Protein AF-A0A2E3TUT9-F1 (afdb_monomer_lite)

Radius of gyration: 14.18 Å; chains: 1; bounding box: 37×32×34 Å

Sequence (97 aa):
MSNMLVDGGAIGAAINFGDITSGGPVVDLAIGWMLFDAEVPEEFRRAIPHADGATRLRGAAWVLRFALMYLTNPADNPRLNSKGRRLLPSVMSGELA

Secondary structure (DSSP, 8-state):
--SEEEETTEEEEE---TT--S--TTTTTHHHHHH-SSSPPHHHHHH-TT--HHHHHHHHHHHHHHHHHHHT-TT--HHHHHHHHHHHHHHHTTTT-

Foldseek 3Di:
DVQFDDDPNDTPDGDDCVPDDPDDCLCVLLVQLQVDLAARDVVNVVVCVVCDLVSPLSSLVNLLVQLVCLCPPPVVDVVSNVSSVRSNVRSCVPSVD

pLDDT: mean 86.09, std 7.84, range [57.59, 95.38]

Structure (mmCIF, N/CA/C/O backbone):
data_AF-A0A2E3TUT9-F1
#
_entry.id   AF-A0A2E3TUT9-F1
#
loop_
_atom_site.group_PDB
_atom_site.id
_atom_site.type_symbol
_atom_site.label_atom_id
_atom_site.label_alt_id
_atom_site.label_comp_id
_atom_site.label_asym_id
_atom_site.label_entity_id
_atom_site.label_seq_id
_atom_site.pdbx_PDB_ins_code
_atom_site.Cartn_x
_atom_site.Cartn_y
_atom_site.Cartn_z
_atom_site.occupancy
_atom_site.B_iso_or_equiv
_atom_site.auth_seq_id
_atom_site.auth_comp_id
_atom_site.auth_asym_id
_atom_site.auth_atom_id
_atom_site.pdbx_PDB_model_num
ATOM 1 N N . MET A 1 1 ? -8.767 -5.592 -7.652 1.00 61.31 1 MET A N 1
ATOM 2 C CA . MET A 1 1 ? -8.024 -6.622 -6.888 1.00 61.31 1 MET A CA 1
ATOM 3 C C . MET A 1 1 ? -8.749 -7.944 -7.008 1.00 61.31 1 MET A C 1
ATOM 5 O O . MET A 1 1 ? -9.966 -7.920 -7.006 1.00 61.31 1 MET A O 1
ATOM 9 N N . SER A 1 2 ? -8.037 -9.064 -7.136 1.00 75.88 2 SER A N 1
ATOM 10 C CA . SER A 1 2 ? -8.637 -10.400 -7.311 1.00 75.88 2 SER A CA 1
ATOM 11 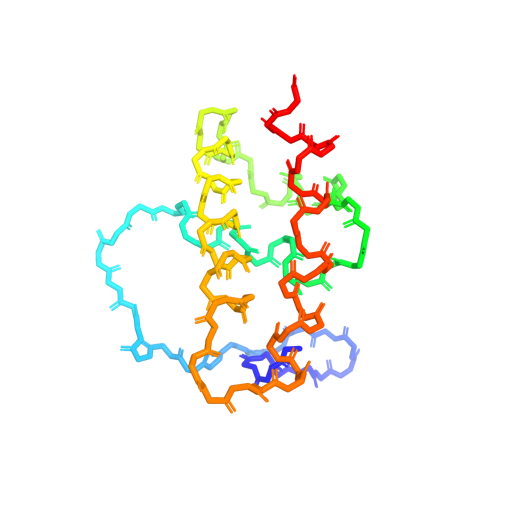C C . SER A 1 2 ? -8.944 -11.132 -5.998 1.00 75.88 2 SER A C 1
ATOM 13 O O . SER A 1 2 ? -9.516 -12.212 -6.041 1.00 75.88 2 SER A O 1
ATOM 15 N N . ASN A 1 3 ? -8.551 -10.568 -4.848 1.00 88.81 3 ASN A N 1
ATOM 16 C CA . ASN A 1 3 ? -8.600 -11.249 -3.546 1.00 88.81 3 ASN A CA 1
ATOM 17 C C . ASN A 1 3 ? -9.698 -10.711 -2.605 1.00 88.81 3 ASN A C 1
ATOM 19 O O . ASN A 1 3 ? -9.733 -11.096 -1.441 1.00 88.81 3 ASN A O 1
ATOM 23 N N . MET A 1 4 ? -10.568 -9.817 -3.087 1.00 90.62 4 MET A N 1
ATOM 24 C CA . MET A 1 4 ? -11.711 -9.287 -2.335 1.00 90.62 4 MET A CA 1
ATOM 25 C C . MET A 1 4 ? -13.000 -9.743 -3.014 1.00 90.62 4 MET A C 1
ATOM 27 O O . MET A 1 4 ? -13.152 -9.546 -4.221 1.00 90.62 4 MET A O 1
ATOM 31 N N . LEU A 1 5 ? -13.918 -10.333 -2.251 1.00 93.25 5 LEU A N 1
ATOM 32 C CA . LEU A 1 5 ? -15.261 -10.678 -2.709 1.00 93.25 5 LEU A CA 1
ATOM 33 C C . LEU A 1 5 ? -16.219 -9.548 -2.336 1.00 93.25 5 LEU A C 1
ATOM 35 O O . LEU A 1 5 ? -16.236 -9.099 -1.188 1.00 93.25 5 LEU A O 1
ATOM 39 N N . VAL A 1 6 ? -17.002 -9.096 -3.313 1.00 94.19 6 VAL A N 1
ATOM 40 C CA . VAL A 1 6 ? -17.962 -8.000 -3.161 1.00 94.19 6 VAL A CA 1
ATOM 41 C C . VAL A 1 6 ? -19.365 -8.535 -3.409 1.00 94.19 6 VAL A C 1
ATOM 43 O O . VAL A 1 6 ? -19.604 -9.156 -4.443 1.00 94.19 6 VAL A O 1
ATOM 46 N N . ASP A 1 7 ? -20.276 -8.267 -2.478 1.00 95.38 7 ASP A N 1
ATOM 47 C CA . ASP A 1 7 ? -21.702 -8.579 -2.579 1.00 95.38 7 ASP A CA 1
ATOM 48 C C . ASP A 1 7 ? -22.519 -7.327 -2.239 1.00 95.38 7 ASP A C 1
ATOM 50 O O . ASP A 1 7 ? -22.208 -6.612 -1.287 1.00 95.38 7 ASP A O 1
ATOM 54 N N . GLY A 1 8 ? -23.510 -6.994 -3.068 1.00 94.19 8 GLY A N 1
ATOM 55 C CA . GLY A 1 8 ? -24.331 -5.790 -2.878 1.00 94.19 8 GLY A CA 1
ATOM 56 C C . GLY A 1 8 ? -23.552 -4.463 -2.796 1.00 94.19 8 GLY A C 1
ATOM 57 O O . GLY A 1 8 ? -24.036 -3.509 -2.196 1.00 94.19 8 GLY A O 1
ATOM 58 N N . GLY A 1 9 ? -22.340 -4.390 -3.361 1.00 92.69 9 GLY A N 1
ATOM 59 C CA . GLY A 1 9 ? -21.468 -3.208 -3.274 1.00 92.69 9 GLY A CA 1
ATOM 60 C C . GLY A 1 9 ? -20.641 -3.105 -1.985 1.00 92.69 9 GLY A C 1
ATOM 61 O O . GLY A 1 9 ? -19.896 -2.140 -1.828 1.00 92.69 9 GLY A O 1
ATOM 62 N N . ALA A 1 10 ? -20.719 -4.095 -1.093 1.00 92.19 10 ALA A N 1
ATOM 63 C CA . ALA A 1 10 ? -19.924 -4.180 0.128 1.00 92.19 10 ALA A CA 1
ATOM 64 C C . ALA A 1 10 ? -18.889 -5.313 0.049 1.00 92.19 10 ALA A C 1
ATOM 66 O O . ALA A 1 10 ? -19.109 -6.334 -0.602 1.00 92.19 10 ALA A O 1
ATOM 67 N N . ILE A 1 11 ? -17.747 -5.147 0.724 1.00 92.19 11 ILE A N 1
ATOM 68 C CA . ILE A 1 11 ? -16.744 -6.214 0.852 1.00 92.19 11 ILE A CA 1
ATOM 69 C C . ILE A 1 11 ? -17.295 -7.277 1.810 1.00 92.19 11 ILE A C 1
ATOM 71 O O . ILE A 1 11 ? -17.510 -6.990 2.985 1.00 92.19 11 ILE A O 1
ATOM 75 N N . GLY A 1 12 ? -17.506 -8.495 1.309 1.00 94.88 12 GLY A N 1
ATOM 76 C CA . GLY A 1 12 ? -18.031 -9.622 2.086 1.00 94.88 12 GLY A CA 1
ATOM 77 C C . GLY A 1 12 ? -16.952 -10.587 2.581 1.00 94.88 12 GLY A C 1
ATOM 78 O O . GLY A 1 12 ? -17.119 -11.213 3.624 1.00 94.88 12 GLY A O 1
ATOM 79 N N . ALA A 1 13 ? -15.834 -10.707 1.857 1.00 93.62 13 ALA A N 1
ATOM 80 C CA . ALA A 1 13 ? -14.724 -11.570 2.257 1.00 93.62 13 ALA A CA 1
ATOM 81 C C . ALA A 1 13 ? -13.392 -11.157 1.618 1.00 93.62 13 ALA A C 1
ATOM 83 O O . ALA A 1 13 ? -13.357 -10.603 0.518 1.00 93.62 13 ALA A O 1
ATOM 84 N N . ALA A 1 14 ? -12.297 -11.512 2.291 1.00 91.81 14 ALA A N 1
ATOM 85 C CA . ALA A 1 14 ? -10.945 -11.500 1.748 1.00 91.81 14 ALA A CA 1
ATOM 86 C C . ALA A 1 14 ? -10.430 -12.941 1.642 1.00 91.81 14 ALA A C 1
ATOM 88 O O . ALA A 1 14 ? -10.698 -13.769 2.513 1.00 91.81 14 ALA A O 1
ATOM 89 N N . ILE A 1 15 ? -9.711 -13.241 0.566 1.00 93.81 15 ILE A N 1
ATOM 90 C CA . ILE A 1 15 ? -9.134 -14.564 0.297 1.00 93.81 15 ILE A CA 1
ATOM 91 C C . ILE A 1 15 ? -7.628 -14.448 0.042 1.00 93.81 15 ILE A C 1
ATOM 93 O O . ILE A 1 15 ? -7.080 -13.350 -0.007 1.00 93.81 15 ILE A O 1
ATOM 97 N N . ASN A 1 16 ? -6.978 -15.590 -0.202 1.00 90.88 16 ASN A N 1
ATOM 98 C CA . ASN A 1 16 ? -5.559 -15.681 -0.553 1.00 90.88 16 ASN A CA 1
ATOM 99 C C . ASN A 1 16 ? -4.613 -15.233 0.579 1.00 90.88 16 ASN A C 1
ATOM 101 O O . ASN A 1 16 ? -3.800 -14.327 0.431 1.00 90.88 16 ASN A O 1
ATOM 105 N N . PHE A 1 17 ? -4.719 -15.919 1.716 1.00 90.19 17 PHE A N 1
ATOM 106 C CA . PHE A 1 17 ? -3.886 -15.713 2.904 1.00 90.19 17 PHE A CA 1
ATOM 107 C C . PHE A 1 17 ? -2.577 -16.528 2.898 1.00 90.19 17 PHE A C 1
ATOM 109 O O . PHE A 1 17 ? -1.962 -16.712 3.945 1.00 90.19 17 PHE A O 1
ATOM 116 N N . GLY A 1 18 ? -2.151 -17.038 1.735 1.00 89.50 18 GLY A N 1
ATOM 117 C CA . GLY A 1 18 ? -0.974 -17.911 1.615 1.00 89.50 18 GLY A CA 1
ATOM 118 C C . GLY A 1 18 ? 0.354 -17.239 1.982 1.00 89.50 18 GLY A C 1
ATOM 119 O O . GLY A 1 18 ? 1.277 -17.928 2.399 1.00 89.50 18 GLY A O 1
ATOM 120 N N . ASP A 1 19 ? 0.413 -15.908 1.890 1.00 86.69 19 ASP A N 1
ATOM 121 C CA . ASP A 1 19 ? 1.582 -15.089 2.235 1.00 86.69 19 ASP A CA 1
ATOM 122 C C . ASP A 1 19 ? 1.468 -14.425 3.627 1.00 86.69 19 ASP A C 1
ATOM 124 O O . ASP A 1 19 ? 2.262 -13.539 3.955 1.00 86.69 19 ASP A O 1
ATOM 128 N N . ILE A 1 20 ? 0.490 -14.813 4.464 1.00 88.38 20 ILE A N 1
ATOM 129 C CA . ILE A 1 20 ? 0.425 -14.313 5.847 1.00 88.38 20 ILE A CA 1
ATOM 130 C C . ILE A 1 20 ? 1.688 -14.741 6.597 1.00 88.38 20 ILE A C 1
ATOM 132 O O . ILE A 1 20 ? 2.036 -15.918 6.670 1.00 88.38 20 ILE A O 1
ATOM 136 N N . THR A 1 21 ? 2.328 -13.769 7.239 1.00 86.56 21 THR A N 1
ATOM 137 C CA . THR A 1 21 ? 3.472 -13.978 8.131 1.00 86.56 21 THR A CA 1
ATOM 138 C C . THR A 1 21 ? 3.313 -13.122 9.388 1.00 86.56 21 THR A C 1
ATOM 140 O O . THR A 1 21 ? 2.479 -12.220 9.429 1.00 86.56 21 THR A O 1
ATOM 143 N N . SER A 1 22 ? 4.120 -13.360 10.426 1.00 84.94 22 SER A N 1
ATOM 144 C CA . SER A 1 22 ? 4.115 -12.572 11.672 1.00 84.94 22 SER A CA 1
ATOM 145 C C . SER A 1 22 ? 4.792 -11.193 11.536 1.00 84.94 22 SER A C 1
ATOM 147 O O . SER A 1 22 ? 5.417 -10.709 12.481 1.00 84.94 22 SER A O 1
ATOM 149 N N . GLY A 1 23 ? 4.754 -10.592 10.344 1.00 76.69 23 GLY A N 1
ATOM 150 C CA . GLY A 1 23 ? 5.348 -9.289 10.059 1.00 76.69 23 GLY A CA 1
ATOM 151 C C . GLY A 1 23 ? 4.557 -8.124 10.664 1.00 76.69 23 GLY A C 1
ATOM 152 O O . GLY A 1 23 ? 3.425 -8.274 11.113 1.00 76.69 23 GLY A O 1
ATOM 153 N N . GLY A 1 24 ? 5.163 -6.934 10.674 1.00 77.88 24 GLY A N 1
ATOM 154 C CA . GLY A 1 24 ? 4.454 -5.703 11.038 1.00 77.88 24 GLY A CA 1
ATOM 155 C C . GLY A 1 24 ? 3.456 -5.263 9.952 1.00 77.88 24 GLY A C 1
ATOM 156 O O . GLY A 1 24 ? 3.628 -5.631 8.790 1.00 77.88 24 GLY A O 1
ATOM 157 N N . PRO A 1 25 ? 2.488 -4.381 10.275 1.00 79.94 25 PRO A N 1
ATOM 158 C CA . PRO A 1 25 ? 1.369 -4.001 9.390 1.00 79.94 25 PRO A CA 1
ATOM 159 C C . PRO A 1 25 ? 1.789 -3.196 8.147 1.00 79.94 25 PRO A C 1
ATOM 161 O O . PRO A 1 25 ? 0.970 -2.788 7.332 1.00 79.94 25 PRO A O 1
ATOM 164 N N . VAL A 1 26 ? 3.082 -2.910 8.017 1.00 84.00 26 VAL A N 1
ATOM 165 C CA . VAL A 1 26 ? 3.654 -2.006 7.021 1.00 84.00 26 VAL A CA 1
ATOM 166 C C . VAL A 1 26 ? 3.393 -2.494 5.592 1.00 84.00 26 VAL A C 1
ATOM 168 O O . VAL A 1 26 ? 3.127 -1.678 4.714 1.00 84.00 26 VAL A O 1
ATOM 171 N N . VAL A 1 27 ? 3.464 -3.808 5.352 1.00 79.88 27 VAL A N 1
ATOM 172 C CA . VAL A 1 27 ? 3.239 -4.381 4.013 1.00 79.88 27 VAL A CA 1
ATOM 173 C C . VAL A 1 27 ? 1.767 -4.271 3.619 1.00 79.88 27 VAL A C 1
ATOM 175 O O . VAL A 1 27 ? 1.469 -3.963 2.465 1.00 79.88 27 VAL A O 1
ATOM 178 N N . ASP A 1 28 ? 0.855 -4.424 4.580 1.00 85.00 28 ASP A N 1
ATOM 179 C CA . ASP A 1 28 ? -0.586 -4.326 4.341 1.00 85.00 28 ASP A CA 1
ATOM 180 C C . ASP A 1 28 ? -1.005 -2.904 3.946 1.00 85.00 28 ASP A C 1
ATOM 182 O O . ASP A 1 28 ? -1.935 -2.727 3.162 1.00 85.00 28 ASP A O 1
ATOM 186 N N . LEU A 1 29 ? -0.274 -1.876 4.395 1.00 84.69 29 LEU A N 1
ATOM 187 C CA . LEU A 1 29 ? -0.529 -0.485 3.998 1.00 84.69 29 LEU A CA 1
ATOM 188 C C . LEU A 1 29 ? -0.324 -0.237 2.503 1.00 84.69 29 LEU A C 1
ATOM 190 O O . LEU A 1 29 ? -0.964 0.654 1.940 1.00 84.69 29 LEU A O 1
ATOM 194 N N . ALA A 1 30 ? 0.518 -1.033 1.837 1.00 84.06 30 ALA A N 1
ATOM 195 C CA . ALA A 1 30 ? 0.784 -0.883 0.410 1.00 84.06 30 ALA A CA 1
ATOM 196 C C . ALA A 1 30 ? -0.496 -1.024 -0.439 1.00 84.06 30 ALA A C 1
ATOM 198 O O . ALA A 1 30 ? -0.580 -0.471 -1.538 1.00 84.06 30 ALA A O 1
ATOM 199 N N . ILE A 1 31 ? -1.524 -1.696 0.099 1.00 85.44 31 ILE A N 1
ATOM 200 C CA . ILE A 1 31 ? -2.842 -1.848 -0.519 1.00 85.44 31 ILE A CA 1
ATOM 201 C C . ILE A 1 31 ? -3.495 -0.500 -0.856 1.00 85.44 31 ILE A C 1
ATOM 203 O O . ILE A 1 31 ? -4.176 -0.415 -1.874 1.00 85.44 31 ILE A O 1
ATOM 207 N N . GLY A 1 32 ? -3.239 0.556 -0.071 1.00 84.38 32 GLY A N 1
ATOM 208 C CA . GLY A 1 32 ? -3.768 1.898 -0.326 1.00 84.38 32 GLY A CA 1
ATOM 209 C C . GLY A 1 32 ? -3.325 2.424 -1.692 1.00 84.38 32 GLY A C 1
ATOM 210 O O . GLY A 1 32 ? -4.149 2.757 -2.535 1.00 84.38 32 GLY A O 1
ATOM 211 N N . TRP A 1 33 ? -2.025 2.390 -1.981 1.00 83.44 33 TRP A N 1
ATOM 212 C CA . TRP A 1 33 ? -1.482 2.823 -3.278 1.00 83.44 33 TRP A CA 1
ATOM 213 C C . TRP A 1 33 ? -1.847 1.878 -4.433 1.00 83.44 33 TRP A C 1
ATOM 215 O O . TRP A 1 33 ? -1.931 2.280 -5.598 1.00 83.44 33 TRP A O 1
ATOM 225 N N . MET A 1 34 ? -2.052 0.594 -4.134 1.00 82.31 34 MET A N 1
ATOM 226 C CA . MET A 1 34 ? -2.395 -0.402 -5.151 1.00 82.31 34 MET A CA 1
ATOM 227 C C . MET A 1 34 ? -3.882 -0.408 -5.524 1.00 82.31 34 MET A C 1
ATOM 229 O O . MET A 1 34 ? -4.210 -0.823 -6.636 1.00 82.31 34 MET A O 1
ATOM 233 N N . LEU A 1 35 ? -4.772 0.014 -4.620 1.00 82.75 35 LEU A N 1
ATOM 234 C CA . LEU A 1 35 ? -6.212 0.129 -4.867 1.00 82.75 35 LEU A CA 1
ATOM 235 C C . LEU A 1 35 ? -6.563 1.399 -5.634 1.00 82.75 35 LEU A C 1
ATOM 237 O O . LEU A 1 35 ? -7.349 1.336 -6.576 1.00 82.75 35 LEU A O 1
ATOM 241 N N . PHE A 1 36 ? -5.997 2.535 -5.231 1.00 77.44 36 PHE A N 1
ATOM 242 C CA . PHE A 1 36 ? -6.417 3.844 -5.724 1.00 77.44 36 PHE A CA 1
ATOM 243 C C . PHE A 1 36 ? -5.500 4.339 -6.841 1.00 77.44 36 PHE A C 1
ATOM 245 O O . PHE A 1 36 ? -4.286 4.154 -6.782 1.00 77.44 36 PHE A O 1
ATOM 252 N N . ASP A 1 37 ? -6.091 4.895 -7.904 1.00 66.75 37 ASP A N 1
ATOM 253 C CA . ASP A 1 37 ? -5.368 5.439 -9.069 1.00 66.75 37 ASP A CA 1
ATOM 254 C C . ASP A 1 37 ? -4.667 6.767 -8.779 1.00 66.75 37 ASP A C 1
ATOM 256 O O . ASP A 1 37 ? -3.697 7.110 -9.453 1.00 66.75 37 ASP A O 1
ATOM 260 N N . ALA A 1 38 ? -5.141 7.471 -7.756 1.00 66.88 38 ALA A N 1
ATOM 261 C CA . ALA A 1 38 ? -4.619 8.739 -7.281 1.00 66.88 38 ALA A CA 1
ATOM 262 C C . ALA A 1 38 ? -3.993 8.576 -5.886 1.00 66.88 38 ALA A C 1
ATOM 264 O O . ALA A 1 38 ? -3.703 7.466 -5.436 1.00 66.88 38 ALA A O 1
ATOM 265 N N . GLU A 1 39 ? -3.767 9.695 -5.203 1.00 75.31 39 GLU A N 1
ATOM 266 C CA . GLU A 1 39 ? -3.347 9.689 -3.807 1.00 75.31 39 GLU A CA 1
ATOM 267 C C . GLU A 1 39 ? -4.300 8.851 -2.936 1.00 75.31 39 GLU A C 1
ATOM 269 O O . GLU A 1 39 ? -5.503 8.770 -3.199 1.00 75.31 39 GLU A O 1
ATOM 274 N N . VAL A 1 40 ? -3.753 8.211 -1.899 1.00 78.31 40 VAL A N 1
ATOM 275 C CA . VAL A 1 40 ? -4.540 7.412 -0.955 1.00 78.31 40 VAL A CA 1
ATOM 276 C C . VAL A 1 40 ? -5.612 8.310 -0.314 1.00 78.31 40 VAL A C 1
ATOM 278 O O . VAL A 1 40 ? -5.246 9.330 0.269 1.00 78.31 40 VAL A O 1
ATOM 281 N N . PRO A 1 41 ? -6.913 7.964 -0.388 1.00 82.19 41 PRO A N 1
ATOM 282 C CA . PRO A 1 41 ? -7.982 8.777 0.179 1.00 82.19 41 PRO A CA 1
ATOM 283 C C . PRO A 1 41 ? -7.826 8.977 1.686 1.00 82.19 41 PRO A C 1
ATOM 285 O O . PRO A 1 41 ? -7.385 8.082 2.414 1.00 82.19 41 PRO A O 1
ATOM 288 N N . GLU A 1 42 ? -8.253 10.136 2.173 1.00 84.56 42 GLU A N 1
ATOM 289 C CA . GLU A 1 42 ? -8.206 10.460 3.598 1.00 84.56 42 GLU A CA 1
ATOM 290 C C . GLU A 1 42 ? -9.096 9.522 4.428 1.00 84.56 42 GLU A C 1
ATOM 292 O O . GLU A 1 42 ? -8.750 9.150 5.547 1.00 84.56 42 GLU A O 1
ATOM 297 N N . GLU A 1 43 ? -10.207 9.050 3.864 1.00 88.25 43 GLU A N 1
ATOM 298 C CA . GLU A 1 43 ? -11.083 8.051 4.476 1.00 88.25 43 GLU A CA 1
ATOM 299 C C . GLU A 1 43 ? -10.345 6.736 4.735 1.00 88.25 43 GLU A C 1
ATOM 301 O O . GLU A 1 43 ? -10.511 6.133 5.797 1.00 88.25 43 GLU A O 1
ATOM 306 N N . PHE A 1 44 ? -9.485 6.317 3.800 1.00 86.12 44 PHE A N 1
ATOM 307 C CA . PHE A 1 44 ? -8.643 5.141 3.991 1.00 86.12 44 PHE A CA 1
ATOM 308 C C . PHE A 1 44 ? -7.665 5.379 5.142 1.00 86.12 44 PHE A C 1
ATOM 310 O O . PHE A 1 44 ? -7.556 4.538 6.027 1.00 86.12 44 PHE A O 1
ATOM 317 N N . ARG A 1 45 ? -7.016 6.551 5.198 1.00 83.25 45 ARG A N 1
ATOM 318 C CA . ARG A 1 45 ? -6.098 6.906 6.296 1.00 83.25 45 ARG A CA 1
ATOM 319 C C . ARG A 1 45 ? -6.800 6.925 7.659 1.00 83.25 45 ARG A C 1
ATOM 321 O O . ARG A 1 45 ? -6.243 6.435 8.638 1.00 83.25 45 ARG A O 1
ATOM 328 N N . ARG A 1 46 ? -8.038 7.423 7.728 1.00 89.31 46 ARG A N 1
ATOM 329 C CA . ARG A 1 46 ? -8.852 7.428 8.958 1.00 89.31 46 ARG A CA 1
ATOM 330 C C . ARG A 1 46 ? -9.267 6.031 9.413 1.00 89.31 46 ARG A C 1
ATOM 332 O O . ARG A 1 46 ? -9.400 5.813 10.613 1.00 89.31 46 ARG A O 1
ATOM 339 N N . ALA A 1 47 ? -9.444 5.091 8.486 1.00 89.44 47 ALA A N 1
ATOM 340 C CA . ALA A 1 47 ? -9.795 3.706 8.803 1.00 89.44 47 ALA A CA 1
ATOM 341 C C . ALA A 1 47 ? -8.640 2.906 9.445 1.00 89.44 47 ALA A C 1
ATOM 343 O O . ALA A 1 47 ? -8.878 1.850 10.027 1.00 89.44 47 ALA A O 1
ATOM 344 N N . ILE A 1 48 ? -7.402 3.412 9.385 1.00 86.81 48 ILE A N 1
ATOM 345 C CA . ILE A 1 48 ? -6.191 2.808 9.975 1.00 86.81 48 ILE A CA 1
ATOM 346 C C . ILE A 1 48 ? -5.520 3.778 10.966 1.00 86.81 48 ILE A C 1
ATOM 348 O O . ILE A 1 48 ? -4.378 4.202 10.763 1.00 86.81 48 ILE A O 1
ATOM 352 N N . PRO A 1 49 ? -6.186 4.116 12.087 1.00 86.12 49 PRO A N 1
ATOM 353 C CA . PRO A 1 49 ? -5.704 5.133 13.027 1.00 86.12 49 PRO A CA 1
ATOM 354 C C . PRO A 1 49 ? -4.378 4.763 13.712 1.00 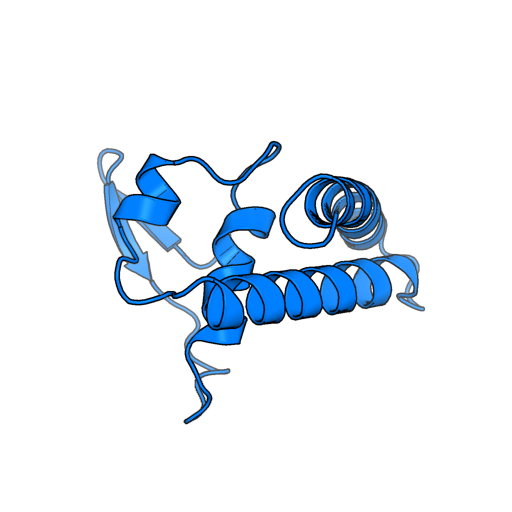86.12 49 PRO A C 1
ATOM 356 O O . PRO A 1 49 ? -3.677 5.636 14.213 1.00 86.12 49 PRO A O 1
ATOM 359 N N . HIS A 1 50 ? -4.013 3.479 13.723 1.00 85.56 50 HIS A N 1
ATOM 360 C CA . HIS A 1 50 ? -2.786 2.975 14.346 1.00 85.56 50 HIS A CA 1
ATOM 361 C C . HIS A 1 50 ? -1.536 3.115 13.466 1.00 85.56 50 HIS A C 1
ATOM 363 O O . HIS A 1 50 ? -0.424 2.920 13.954 1.00 85.56 50 HIS A O 1
ATOM 369 N N . ALA A 1 51 ? -1.691 3.438 12.179 1.00 88.31 51 ALA A N 1
ATOM 370 C CA . ALA A 1 51 ? -0.559 3.703 11.304 1.00 88.31 51 ALA A CA 1
ATOM 371 C C . ALA A 1 51 ? -0.055 5.130 11.558 1.00 88.31 51 ALA A C 1
ATOM 373 O O . ALA A 1 51 ? -0.577 6.090 10.986 1.00 88.31 51 ALA A O 1
ATOM 374 N N . ASP A 1 52 ? 0.942 5.270 12.430 1.00 88.25 52 ASP A N 1
ATOM 375 C CA . ASP A 1 52 ? 1.652 6.532 12.643 1.00 88.25 52 ASP A CA 1
ATOM 376 C C . ASP A 1 52 ? 2.457 6.953 11.397 1.00 88.25 52 ASP A C 1
ATOM 378 O O . ASP A 1 52 ? 2.629 6.180 10.450 1.00 88.25 52 ASP A O 1
ATOM 382 N N . GLY A 1 53 ? 2.968 8.189 11.386 1.00 87.06 53 GLY A N 1
ATOM 383 C CA . GLY A 1 53 ? 3.728 8.709 10.242 1.00 87.06 53 GLY A CA 1
ATOM 384 C C . GLY A 1 53 ? 4.935 7.836 9.878 1.00 87.06 53 GLY A C 1
ATOM 385 O O . GLY A 1 53 ? 5.196 7.595 8.705 1.00 87.06 53 GLY A O 1
ATOM 386 N N . ALA A 1 54 ? 5.625 7.266 10.871 1.00 88.88 54 ALA A N 1
ATOM 387 C CA . ALA A 1 54 ? 6.751 6.368 10.624 1.00 88.88 54 ALA A CA 1
ATOM 388 C C . ALA A 1 54 ? 6.321 5.052 9.948 1.00 88.88 54 ALA A C 1
ATOM 390 O O . ALA A 1 54 ? 7.026 4.529 9.083 1.00 88.88 54 ALA A O 1
ATOM 391 N N . THR A 1 55 ? 5.174 4.491 10.329 1.00 88.81 55 THR A N 1
ATOM 392 C CA . THR A 1 55 ? 4.620 3.268 9.733 1.00 88.81 55 THR A CA 1
ATOM 393 C C . THR A 1 55 ? 4.166 3.516 8.305 1.00 88.81 55 THR A C 1
ATOM 395 O O . THR A 1 55 ? 4.443 2.688 7.436 1.00 88.81 55 THR A O 1
ATOM 398 N N . ARG A 1 56 ? 3.539 4.664 8.040 1.00 86.06 56 ARG A N 1
ATOM 399 C CA . ARG A 1 56 ? 3.118 5.037 6.688 1.00 86.06 56 ARG A CA 1
ATOM 400 C C . ARG A 1 56 ? 4.304 5.312 5.765 1.00 86.06 56 ARG A C 1
ATOM 402 O O . ARG A 1 56 ? 4.333 4.749 4.672 1.00 86.06 56 ARG A O 1
ATOM 409 N N . LEU A 1 57 ? 5.340 5.998 6.252 1.00 88.25 57 LEU A N 1
ATOM 410 C CA . LEU A 1 57 ? 6.597 6.195 5.525 1.00 88.25 57 LEU A CA 1
ATOM 411 C C . LEU A 1 57 ? 7.236 4.855 5.129 1.00 88.25 57 LEU A C 1
ATOM 413 O O . LEU A 1 57 ? 7.645 4.652 3.984 1.00 88.25 57 LEU A O 1
ATOM 417 N N . ARG A 1 58 ? 7.285 3.892 6.059 1.00 89.62 58 ARG A N 1
ATOM 418 C CA . ARG A 1 58 ? 7.762 2.538 5.740 1.00 89.62 58 ARG A CA 1
ATOM 419 C C . ARG A 1 58 ? 6.848 1.833 4.731 1.00 89.62 58 ARG A C 1
ATOM 421 O O . ARG A 1 58 ? 7.353 1.118 3.870 1.00 89.62 58 ARG A O 1
ATOM 428 N N . GLY A 1 59 ? 5.532 2.031 4.811 1.00 88.88 59 GLY A N 1
ATOM 429 C CA . GLY A 1 59 ? 4.565 1.495 3.847 1.00 88.88 59 GLY A CA 1
ATOM 430 C C . GLY A 1 59 ? 4.809 2.039 2.439 1.00 88.88 59 GLY A C 1
ATOM 431 O O . GLY A 1 59 ? 4.881 1.273 1.479 1.00 88.88 59 GLY A O 1
ATOM 432 N N . ALA A 1 60 ? 5.061 3.343 2.324 1.00 87.69 60 ALA A N 1
ATOM 433 C CA . ALA A 1 60 ? 5.462 3.989 1.081 1.00 87.69 60 ALA A CA 1
ATOM 434 C C . ALA A 1 60 ? 6.775 3.395 0.532 1.00 87.69 60 ALA A C 1
ATOM 436 O O . ALA A 1 60 ? 6.855 3.044 -0.645 1.00 87.69 60 ALA A O 1
ATOM 437 N N . ALA A 1 61 ? 7.781 3.154 1.378 1.00 89.69 61 ALA A N 1
ATOM 438 C CA . ALA A 1 61 ? 9.013 2.485 0.948 1.00 89.69 61 ALA A CA 1
ATOM 439 C C . ALA A 1 61 ? 8.768 1.066 0.382 1.00 89.69 61 ALA A C 1
ATOM 441 O O . ALA A 1 61 ? 9.409 0.661 -0.593 1.00 89.69 61 ALA A O 1
ATOM 442 N N . TRP A 1 62 ? 7.801 0.317 0.925 1.00 91.12 62 TRP A N 1
ATOM 443 C CA . TRP A 1 62 ? 7.376 -0.966 0.349 1.00 91.12 62 TRP A CA 1
ATOM 444 C C . TRP A 1 62 ? 6.706 -0.810 -1.018 1.00 91.12 62 TRP A C 1
ATOM 446 O O . TRP A 1 62 ? 6.996 -1.583 -1.933 1.00 91.12 62 TRP A O 1
ATOM 456 N N . VAL A 1 63 ? 5.858 0.205 -1.193 1.00 91.19 63 VAL A N 1
ATOM 457 C CA . VAL A 1 63 ? 5.246 0.522 -2.494 1.00 91.19 63 VAL A CA 1
ATOM 458 C C . VAL A 1 63 ? 6.312 0.864 -3.532 1.00 91.19 63 VAL A C 1
ATOM 460 O O . VAL A 1 63 ? 6.252 0.349 -4.649 1.00 91.19 63 VAL A O 1
ATOM 463 N N . LEU A 1 64 ? 7.327 1.650 -3.161 1.00 91.94 64 LEU A N 1
ATOM 464 C CA . LEU A 1 64 ? 8.472 1.943 -4.025 1.00 91.94 64 LEU A CA 1
ATOM 465 C C . LEU A 1 64 ? 9.197 0.656 -4.445 1.00 91.94 64 LEU A C 1
ATOM 467 O O . LEU A 1 64 ? 9.464 0.453 -5.631 1.00 91.94 64 LEU A O 1
ATOM 471 N N . ARG A 1 65 ? 9.454 -0.257 -3.499 1.00 93.00 65 ARG A N 1
ATOM 472 C CA . ARG A 1 65 ? 10.051 -1.570 -3.793 1.00 93.00 65 ARG A CA 1
ATOM 473 C C . ARG A 1 65 ? 9.214 -2.366 -4.799 1.00 93.00 65 ARG A C 1
ATOM 475 O O . ARG A 1 65 ? 9.780 -2.941 -5.728 1.00 93.00 65 ARG A O 1
ATOM 482 N N . PHE A 1 66 ? 7.889 -2.403 -4.644 1.00 91.88 66 PHE A N 1
ATOM 483 C CA . PHE A 1 66 ? 7.007 -3.083 -5.598 1.00 91.88 66 PHE A CA 1
ATOM 484 C C . PHE A 1 66 ? 7.008 -2.412 -6.970 1.00 91.88 66 PHE A C 1
ATOM 486 O O . PHE A 1 66 ? 7.077 -3.109 -7.980 1.00 91.88 66 PHE A O 1
ATOM 493 N N . ALA A 1 67 ? 6.986 -1.079 -7.022 1.00 92.94 67 ALA A N 1
ATOM 494 C CA . ALA A 1 67 ? 7.045 -0.339 -8.276 1.00 92.94 67 ALA A CA 1
ATOM 495 C C . ALA A 1 67 ? 8.313 -0.692 -9.067 1.00 92.94 67 ALA A C 1
ATOM 497 O O . ALA A 1 67 ? 8.223 -1.022 -10.249 1.00 92.94 67 ALA A O 1
ATOM 498 N N . LEU A 1 68 ? 9.470 -0.714 -8.398 1.00 94.38 68 LEU A N 1
ATOM 499 C CA . LEU A 1 68 ? 10.737 -1.123 -9.003 1.00 94.38 68 LEU A CA 1
ATOM 500 C C . LEU A 1 68 ? 10.706 -2.586 -9.451 1.00 94.38 68 LEU A C 1
ATOM 502 O O . LEU A 1 68 ? 11.022 -2.858 -10.603 1.00 94.38 68 LEU A O 1
ATOM 506 N N . MET A 1 69 ? 10.256 -3.510 -8.594 1.00 94.56 69 MET A N 1
ATOM 507 C CA . MET A 1 69 ? 10.130 -4.934 -8.938 1.00 94.56 69 MET A CA 1
ATOM 508 C C . MET A 1 69 ? 9.250 -5.164 -10.176 1.00 94.56 69 MET A C 1
ATOM 510 O O . MET A 1 69 ? 9.514 -6.064 -10.972 1.00 94.56 69 MET A O 1
ATOM 514 N N . TYR A 1 70 ? 8.185 -4.378 -10.340 1.00 93.62 70 TYR A N 1
ATOM 515 C CA . TYR A 1 70 ? 7.314 -4.482 -11.503 1.00 93.62 70 TYR A CA 1
ATOM 516 C C . TYR A 1 70 ? 7.952 -3.924 -12.775 1.00 93.62 70 TYR A C 1
ATOM 518 O O . TYR A 1 70 ? 7.765 -4.522 -13.829 1.00 93.62 70 TYR A O 1
ATOM 526 N N . LEU A 1 71 ? 8.700 -2.819 -12.677 1.00 94.19 71 LEU A N 1
ATOM 527 C CA . LEU A 1 71 ? 9.398 -2.188 -13.805 1.00 94.19 71 LEU A CA 1
ATOM 528 C C . LEU A 1 71 ? 10.612 -2.985 -14.287 1.00 94.19 71 LEU A C 1
ATOM 530 O O . LEU A 1 71 ? 10.957 -2.924 -15.462 1.00 94.19 71 LEU A O 1
ATOM 534 N N . THR A 1 72 ? 11.284 -3.699 -13.385 1.00 93.56 72 THR A N 1
ATOM 535 C CA . THR A 1 72 ? 12.487 -4.485 -13.695 1.00 93.56 72 THR A CA 1
ATOM 536 C C . THR A 1 72 ? 12.180 -5.963 -13.919 1.00 93.56 72 THR A C 1
ATOM 538 O O . THR A 1 72 ? 13.082 -6.801 -13.882 1.00 93.56 72 THR A O 1
ATOM 541 N N . ASN A 1 73 ? 10.908 -6.310 -14.138 1.00 90.31 73 ASN A N 1
ATOM 542 C CA . ASN A 1 73 ? 10.508 -7.695 -14.317 1.00 90.31 73 ASN A CA 1
ATOM 543 C C . ASN A 1 73 ? 11.124 -8.278 -15.610 1.00 90.31 73 ASN A C 1
ATOM 545 O O . ASN A 1 73 ? 10.853 -7.762 -16.695 1.00 90.31 73 ASN A O 1
ATOM 549 N N . PRO A 1 74 ? 11.897 -9.379 -15.530 1.00 84.94 74 PRO A N 1
ATOM 550 C CA . PRO A 1 74 ? 12.622 -9.928 -16.678 1.00 84.94 74 PRO A CA 1
ATOM 551 C C . PRO A 1 74 ? 11.716 -10.565 -17.739 1.00 84.94 74 PRO A C 1
ATOM 553 O O . PRO A 1 74 ? 12.151 -10.763 -18.867 1.00 84.94 74 PRO A O 1
ATOM 556 N N . ALA A 1 75 ? 10.466 -10.891 -17.399 1.00 88.88 75 ALA A N 1
ATOM 557 C CA . ALA A 1 75 ? 9.509 -11.495 -18.323 1.00 88.88 75 ALA A CA 1
ATOM 558 C C . ALA A 1 75 ? 8.802 -10.468 -19.231 1.00 88.88 75 ALA A C 1
ATOM 560 O O . ALA A 1 75 ? 7.862 -10.845 -19.926 1.00 88.88 75 ALA A O 1
ATOM 561 N N . ASP A 1 76 ? 9.200 -9.189 -19.172 1.00 82.94 76 ASP A N 1
ATOM 562 C CA . ASP A 1 76 ? 8.598 -8.060 -19.897 1.00 82.94 76 ASP A CA 1
ATOM 563 C C . ASP A 1 76 ? 7.061 -8.099 -19.894 1.00 82.94 76 ASP A C 1
ATOM 565 O O . ASP A 1 76 ? 6.390 -8.126 -20.923 1.00 82.94 76 ASP A O 1
ATOM 569 N N . ASN A 1 77 ? 6.479 -8.184 -18.696 1.00 91.75 77 ASN A N 1
ATOM 570 C CA . ASN A 1 77 ? 5.036 -8.291 -18.536 1.00 91.75 77 ASN A CA 1
ATOM 571 C C . ASN A 1 77 ? 4.394 -6.893 -18.607 1.00 91.75 77 ASN A C 1
ATOM 573 O O . ASN A 1 77 ? 4.506 -6.134 -17.634 1.00 91.75 77 ASN A O 1
ATOM 577 N N . PRO A 1 78 ? 3.630 -6.554 -19.668 1.00 92.31 78 PRO A N 1
ATOM 578 C CA . PRO A 1 78 ? 3.114 -5.198 -19.849 1.00 92.31 78 PRO A CA 1
ATOM 579 C C . PRO A 1 78 ? 2.195 -4.754 -18.709 1.00 92.31 78 PRO A C 1
ATOM 581 O O . PRO A 1 78 ? 2.201 -3.589 -18.324 1.00 92.31 78 PRO A O 1
ATOM 584 N N . ARG A 1 79 ? 1.441 -5.685 -18.103 1.00 89.44 79 ARG A N 1
ATOM 585 C CA . ARG A 1 79 ? 0.551 -5.371 -16.973 1.00 89.44 79 ARG A CA 1
ATOM 586 C C . ARG A 1 79 ? 1.334 -4.980 -15.725 1.00 89.44 79 ARG A C 1
ATOM 588 O O . ARG A 1 79 ? 0.896 -4.091 -14.997 1.00 89.44 79 ARG A O 1
ATOM 595 N N . LEU A 1 80 ? 2.459 -5.643 -15.458 1.00 90.75 80 LEU A N 1
ATOM 596 C CA . LEU A 1 80 ? 3.324 -5.286 -14.332 1.00 90.75 80 LEU A CA 1
ATOM 597 C C . LEU A 1 80 ? 4.031 -3.961 -14.617 1.00 90.75 80 LEU A C 1
ATOM 599 O O . LEU A 1 80 ? 3.951 -3.055 -13.791 1.00 90.75 80 LEU A O 1
ATOM 603 N N . ASN A 1 81 ? 4.574 -3.785 -15.822 1.00 92.38 81 ASN A N 1
ATOM 604 C CA . ASN A 1 81 ? 5.183 -2.524 -16.245 1.00 92.38 81 ASN A CA 1
ATOM 605 C C . ASN A 1 81 ? 4.226 -1.332 -16.061 1.00 92.38 81 ASN A C 1
ATOM 607 O O . ASN A 1 81 ? 4.601 -0.327 -15.457 1.00 92.38 81 ASN A O 1
ATOM 611 N N . SER A 1 82 ? 2.963 -1.449 -16.491 1.00 91.00 82 SER A N 1
ATOM 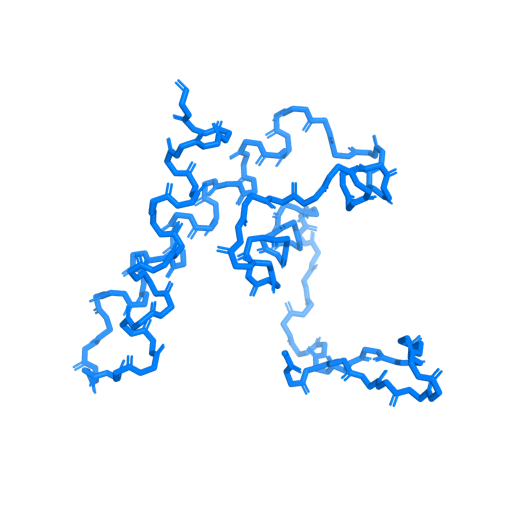612 C CA . SER A 1 82 ? 1.952 -0.403 -16.279 1.00 91.00 82 SER A CA 1
A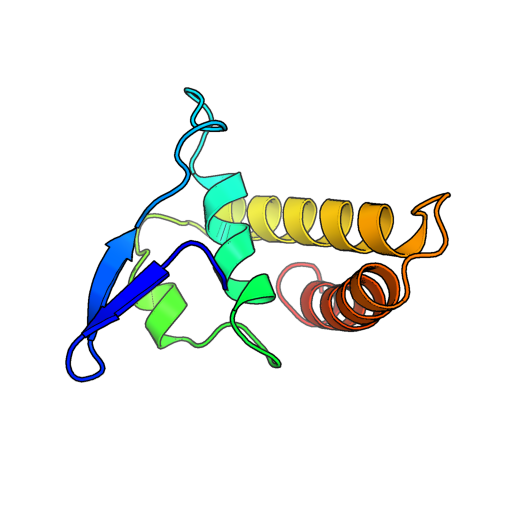TOM 613 C C . SER A 1 82 ? 1.701 -0.107 -14.797 1.00 91.00 82 SER A C 1
ATOM 615 O O . SER A 1 82 ? 1.613 1.062 -14.421 1.00 91.00 82 SER A O 1
ATOM 617 N N . LYS A 1 83 ? 1.630 -1.135 -13.937 1.00 89.75 83 LYS A N 1
ATOM 618 C CA . LYS A 1 83 ? 1.489 -0.941 -12.484 1.00 89.75 83 LYS A CA 1
ATOM 619 C C . LYS A 1 83 ? 2.684 -0.196 -11.898 1.00 89.75 83 LYS A C 1
ATOM 621 O O . LYS A 1 83 ? 2.492 0.760 -11.154 1.00 89.75 83 LYS A O 1
ATOM 626 N N . GLY A 1 84 ? 3.903 -0.598 -12.251 1.00 91.75 84 GLY A N 1
ATOM 627 C CA . GLY A 1 84 ? 5.123 0.047 -11.771 1.00 91.75 84 GLY A CA 1
ATOM 628 C C . GLY A 1 84 ? 5.217 1.519 -12.184 1.00 91.75 84 GLY A C 1
ATOM 629 O O . GLY A 1 84 ? 5.467 2.378 -11.340 1.00 91.75 84 GLY A O 1
ATOM 630 N N . ARG A 1 85 ? 4.905 1.834 -13.451 1.00 91.62 85 ARG A N 1
ATOM 631 C CA . ARG A 1 85 ? 4.880 3.216 -13.973 1.00 91.62 85 ARG A CA 1
ATOM 632 C C . ARG A 1 85 ? 3.854 4.110 -13.278 1.00 91.62 85 ARG A C 1
ATOM 634 O O . ARG A 1 85 ? 4.066 5.314 -13.207 1.00 91.62 85 ARG A O 1
ATOM 641 N N . ARG A 1 86 ? 2.755 3.536 -12.784 1.00 88.81 86 ARG A N 1
ATOM 642 C CA . ARG A 1 86 ? 1.709 4.253 -12.038 1.00 88.81 86 ARG A CA 1
ATOM 643 C C . ARG A 1 86 ? 2.074 4.448 -10.567 1.00 88.81 86 ARG A C 1
ATOM 645 O O . ARG A 1 86 ? 1.845 5.520 -10.021 1.00 88.81 86 ARG A O 1
ATOM 652 N N . LEU A 1 87 ? 2.629 3.421 -9.924 1.00 89.38 87 LEU A N 1
ATOM 653 C CA . LEU A 1 87 ? 2.958 3.466 -8.496 1.00 89.38 87 LEU A CA 1
ATOM 654 C C . LEU A 1 87 ? 4.140 4.392 -8.194 1.00 89.38 87 LEU A C 1
ATOM 656 O O . LEU A 1 87 ? 4.125 5.070 -7.170 1.00 89.38 87 LEU A O 1
ATOM 660 N N . LEU A 1 88 ? 5.142 4.440 -9.078 1.00 89.81 88 LEU A N 1
ATOM 661 C CA . LEU A 1 88 ? 6.375 5.188 -8.828 1.00 89.81 88 LEU A CA 1
ATOM 662 C C . LEU A 1 88 ? 6.133 6.702 -8.620 1.00 89.81 88 LEU A C 1
ATOM 664 O O . LEU A 1 88 ? 6.581 7.218 -7.600 1.00 89.81 88 LEU A O 1
ATOM 668 N N . PRO A 1 89 ? 5.384 7.424 -9.477 1.00 86.94 89 PRO A N 1
ATOM 669 C CA . PRO A 1 89 ? 5.086 8.834 -9.219 1.00 86.94 89 PRO A CA 1
ATOM 670 C C . PRO A 1 89 ? 4.202 9.043 -7.983 1.00 86.94 89 PRO A C 1
ATOM 672 O O . PRO A 1 89 ? 4.464 9.946 -7.199 1.00 86.94 89 PRO A O 1
ATOM 675 N N . SER A 1 90 ? 3.194 8.182 -7.782 1.00 82.38 90 SER A N 1
ATOM 676 C CA . SER A 1 90 ? 2.223 8.281 -6.679 1.00 82.38 90 SER A CA 1
ATOM 677 C C . SER A 1 90 ? 2.880 8.217 -5.296 1.00 82.38 90 SER A C 1
ATOM 679 O O . SER A 1 90 ? 2.458 8.909 -4.371 1.00 82.38 90 SER A O 1
ATOM 681 N N . VAL A 1 91 ? 3.933 7.409 -5.147 1.00 82.38 91 VAL A N 1
ATOM 682 C CA . VAL A 1 91 ? 4.668 7.312 -3.882 1.00 82.38 91 VAL A CA 1
ATOM 683 C C . VAL A 1 91 ? 5.686 8.445 -3.704 1.00 82.38 91 VAL A C 1
ATOM 685 O O . VAL A 1 91 ? 5.903 8.892 -2.581 1.00 82.38 91 VAL A O 1
ATOM 688 N N . MET A 1 92 ? 6.273 8.943 -4.799 1.00 81.12 92 MET A N 1
ATOM 689 C CA . MET A 1 92 ? 7.256 10.034 -4.771 1.00 81.12 92 MET A CA 1
ATOM 690 C C . MET A 1 92 ? 6.635 11.413 -4.536 1.00 81.12 92 MET A C 1
ATOM 692 O O . MET A 1 92 ? 7.313 12.287 -4.018 1.00 81.12 92 MET A O 1
ATOM 696 N N . SER A 1 93 ? 5.370 11.624 -4.908 1.00 73.94 93 SER A N 1
ATOM 697 C CA . SER A 1 93 ? 4.653 12.884 -4.664 1.00 73.94 93 SER A CA 1
ATOM 698 C C . SER A 1 93 ? 3.920 12.932 -3.318 1.00 73.94 93 SER A C 1
ATOM 700 O O . SER A 1 93 ? 3.280 13.935 -3.021 1.00 73.94 93 SER A O 1
ATOM 702 N N . GLY A 1 94 ? 3.931 11.830 -2.562 1.00 71.44 94 GLY A N 1
ATOM 703 C CA . GLY A 1 94 ? 3.215 11.672 -1.297 1.00 71.44 94 GLY A CA 1
ATOM 704 C C . GLY A 1 94 ? 4.172 11.599 -0.109 1.00 71.44 94 GLY A C 1
ATOM 705 O O . GLY A 1 94 ? 4.943 12.511 0.139 1.00 71.44 94 GLY A O 1
ATOM 706 N N . GLU A 1 95 ? 4.139 10.488 0.625 1.00 68.06 95 GLU A N 1
ATOM 707 C CA . GL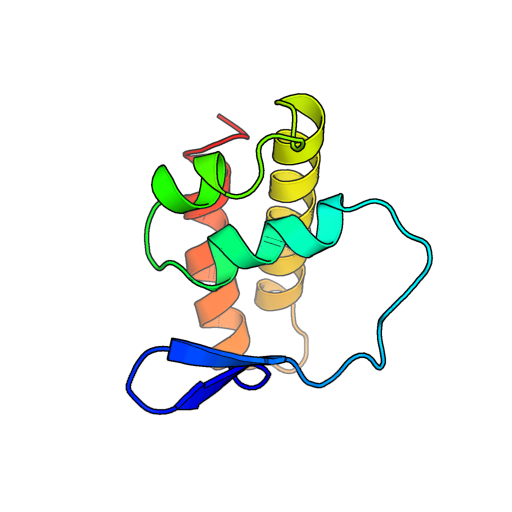U A 1 95 ? 4.866 10.324 1.897 1.00 68.06 95 GLU A CA 1
ATOM 708 C C . GLU A 1 95 ? 6.404 10.293 1.798 1.00 68.06 95 GLU A C 1
ATOM 710 O O . GLU A 1 95 ? 7.068 10.288 2.830 1.00 68.06 95 GLU A O 1
ATOM 715 N N . LEU A 1 96 ? 6.978 10.250 0.589 1.00 58.50 96 LEU A N 1
ATOM 716 C CA . LEU A 1 96 ? 8.430 10.313 0.357 1.00 58.50 96 LEU A CA 1
ATOM 717 C C . LEU A 1 96 ? 8.918 11.682 -0.160 1.00 58.50 96 LEU A C 1
ATOM 719 O O . LEU A 1 96 ? 10.101 11.792 -0.489 1.00 58.50 96 LEU A O 1
ATOM 723 N N . ALA A 1 97 ? 8.029 12.675 -0.271 1.00 57.59 97 ALA A N 1
ATOM 724 C CA . ALA A 1 97 ? 8.364 14.058 -0.626 1.00 57.59 97 ALA A CA 1
ATOM 725 C C . ALA A 1 97 ? 8.780 14.865 0.612 1.00 57.59 97 ALA A C 1
AT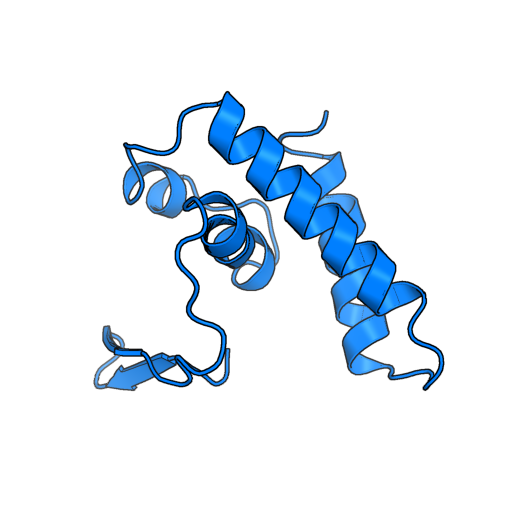OM 727 O O . ALA A 1 97 ? 9.729 15.671 0.480 1.00 57.59 97 ALA A O 1
#